Protein AF-A0AAD8KYB9-F1 (afdb_monomer_lite)

pLDDT: mean 71.18, std 16.84, range [40.28, 93.81]

Secondary structure (DSSP, 8-state):
---HHHHHHTTS---TT-HHHHHHHHHHHHHHHHHHHHHHHHHHHHTTTTT-HHHHHHS--TT-S-HHHHHHHHHHHHSHHHHHHHHHHHHHHHHS--S-TTHHHHHHHHHHHHHHHHHHHHTTS----HHHHHHHHHHHHHHHHH--

Organism: Tagetes erecta (NCBI:txid13708)

Structure (mmCIF, N/CA/C/O backbone):
data_AF-A0AAD8KYB9-F1
#
_entry.id   AF-A0AAD8KYB9-F1
#
loop_
_atom_site.group_PDB
_atom_site.id
_atom_site.type_symbol
_atom_site.label_atom_id
_atom_site.label_alt_id
_atom_site.label_comp_id
_atom_site.label_asym_id
_atom_site.label_entity_id
_atom_site.label_seq_id
_atom_site.pdbx_PDB_ins_code
_atom_site.Cartn_x
_atom_site.Cartn_y
_atom_site.Cartn_z
_atom_site.occupancy
_atom_site.B_iso_or_equiv
_atom_site.auth_seq_id
_atom_site.auth_comp_id
_atom_site.auth_asym_id
_atom_site.auth_atom_id
_atom_site.pdbx_PDB_model_num
ATOM 1 N N . MET A 1 1 ? 6.074 -9.241 21.059 1.00 40.28 1 MET A N 1
ATOM 2 C CA . MET A 1 1 ? 5.705 -8.651 19.753 1.00 40.28 1 MET A CA 1
ATOM 3 C C . MET A 1 1 ? 5.432 -9.852 18.871 1.00 40.28 1 MET A C 1
ATOM 5 O O . MET A 1 1 ? 6.345 -10.360 18.233 1.00 40.28 1 MET A O 1
ATOM 9 N N . ASP A 1 2 ? 4.222 -10.394 18.978 1.00 43.72 2 ASP A N 1
ATOM 10 C CA . ASP A 1 2 ? 3.908 -11.718 18.437 1.00 43.72 2 ASP A CA 1
ATOM 11 C C . ASP A 1 2 ? 3.727 -11.582 16.933 1.00 43.72 2 ASP A C 1
ATOM 13 O O . ASP A 1 2 ? 2.756 -11.000 16.437 1.00 43.72 2 ASP A O 1
ATOM 17 N N . MET A 1 3 ? 4.745 -12.018 16.194 1.00 57.44 3 MET A N 1
ATOM 18 C CA . MET A 1 3 ? 4.744 -11.905 14.747 1.00 57.44 3 MET A CA 1
ATOM 19 C C . MET A 1 3 ? 3.645 -12.796 14.161 1.00 57.44 3 MET A C 1
ATOM 21 O O . MET A 1 3 ? 3.413 -13.911 14.619 1.00 57.44 3 MET A O 1
ATOM 25 N N . MET A 1 4 ? 3.023 -12.318 13.079 1.00 52.28 4 MET A N 1
ATOM 26 C CA . MET A 1 4 ? 1.992 -12.978 12.259 1.00 52.28 4 MET A CA 1
ATOM 27 C C . MET A 1 4 ? 2.220 -14.488 12.010 1.00 52.28 4 MET A C 1
ATOM 29 O O . MET A 1 4 ? 1.260 -15.228 11.801 1.00 52.28 4 MET A O 1
ATOM 33 N N . TYR A 1 5 ? 3.474 -14.943 12.072 1.00 48.72 5 TYR A N 1
ATOM 34 C CA . TYR A 1 5 ? 3.900 -16.339 11.992 1.00 48.72 5 TYR A CA 1
ATOM 35 C C . TYR A 1 5 ? 3.303 -17.251 13.079 1.00 48.72 5 TYR A C 1
ATOM 37 O O . TYR A 1 5 ? 2.887 -18.358 12.750 1.00 48.72 5 TYR A O 1
ATOM 45 N N . GLU A 1 6 ? 3.176 -16.803 14.331 1.00 59.75 6 GLU A N 1
ATOM 46 C CA . GLU A 1 6 ? 2.625 -17.632 15.423 1.00 59.75 6 GLU A CA 1
ATOM 47 C C . GLU A 1 6 ? 1.130 -17.923 15.227 1.00 59.75 6 GLU A C 1
ATOM 49 O O . GLU A 1 6 ? 0.665 -19.040 15.453 1.00 59.75 6 GLU A O 1
ATOM 54 N N . LYS A 1 7 ? 0.379 -16.945 14.699 1.00 59.66 7 LYS A N 1
ATOM 55 C CA . LYS A 1 7 ? -1.046 -17.101 14.350 1.00 59.66 7 LYS A CA 1
ATOM 56 C C . LYS A 1 7 ? -1.275 -18.026 13.149 1.00 59.66 7 LYS A C 1
ATOM 58 O O . LYS A 1 7 ? -2.381 -18.539 12.971 1.00 59.66 7 LYS A O 1
ATOM 63 N N . LEU A 1 8 ? -0.272 -18.185 12.283 1.00 52.53 8 LEU A N 1
ATOM 64 C CA . LEU A 1 8 ? -0.333 -19.089 11.133 1.00 52.53 8 LEU A CA 1
ATOM 65 C C . LEU A 1 8 ? 0.012 -20.522 11.536 1.00 52.53 8 LEU A C 1
ATOM 67 O O . LEU A 1 8 ? -0.616 -21.445 11.035 1.00 52.53 8 LEU A O 1
ATOM 71 N N . GLU A 1 9 ? 0.928 -20.699 12.482 1.00 55.84 9 GLU A N 1
ATOM 72 C CA . GLU A 1 9 ? 1.335 -21.999 13.025 1.00 55.84 9 GLU A CA 1
ATOM 73 C C . GLU A 1 9 ? 0.199 -22.698 13.781 1.00 55.84 9 GLU A C 1
ATOM 75 O O . GLU A 1 9 ? -0.003 -23.898 13.638 1.00 55.84 9 GLU A O 1
ATOM 80 N N . THR A 1 10 ? -0.651 -21.929 14.473 1.00 60.75 10 THR A N 1
ATOM 81 C CA . THR A 1 10 ? -1.882 -22.464 15.085 1.00 60.75 10 THR A CA 1
ATOM 82 C C . THR A 1 10 ? -2.885 -22.993 14.056 1.00 60.75 10 THR A C 1
ATOM 84 O O . THR A 1 10 ? -3.770 -23.770 14.402 1.00 60.75 10 THR A O 1
ATOM 87 N N . LYS A 1 11 ? -2.795 -22.541 12.800 1.00 66.38 11 LYS A N 1
ATOM 88 C CA . LYS A 1 11 ? -3.721 -22.914 11.720 1.00 66.38 11 LYS A CA 1
ATOM 89 C C . LYS A 1 11 ? -3.131 -23.914 10.734 1.00 66.38 11 LYS A C 1
ATOM 91 O O . LYS A 1 11 ? -3.886 -24.612 10.065 1.00 66.38 11 LYS A O 1
ATOM 96 N N . PHE A 1 12 ? -1.809 -23.965 10.625 1.00 57.12 12 PHE A N 1
ATOM 97 C CA . PHE A 1 12 ? -1.087 -24.767 9.654 1.00 57.12 12 PHE A CA 1
ATOM 98 C C . PHE A 1 12 ? 0.177 -25.324 10.312 1.00 57.12 12 PHE A C 1
ATOM 100 O O . PHE A 1 12 ? 1.026 -24.555 10.757 1.00 57.12 12 PHE A O 1
ATOM 107 N N . ASN A 1 13 ? 0.333 -26.652 10.313 1.00 64.81 13 ASN A N 1
ATOM 108 C CA . ASN A 1 13 ? 1.570 -27.326 10.726 1.00 64.81 13 ASN A CA 1
ATOM 109 C C . ASN A 1 13 ? 2.671 -27.082 9.681 1.00 64.81 13 ASN A C 1
ATOM 111 O O . ASN A 1 13 ? 2.979 -27.941 8.856 1.00 64.81 13 ASN A O 1
ATOM 115 N N . LEU A 1 14 ? 3.225 -25.871 9.669 1.00 61.84 14 LEU A N 1
ATOM 116 C CA . LEU A 1 14 ? 4.318 -25.500 8.781 1.00 61.84 14 LEU A CA 1
ATOM 117 C C . LEU A 1 14 ? 5.609 -26.130 9.312 1.00 61.84 14 LEU A C 1
ATOM 119 O O . LEU A 1 14 ? 6.100 -25.758 10.376 1.00 61.84 14 LEU A O 1
ATOM 123 N N . LEU A 1 15 ? 6.181 -27.071 8.559 1.00 61.31 15 LEU A N 1
ATOM 124 C CA . LEU A 1 15 ? 7.509 -27.620 8.839 1.00 61.31 15 LEU A CA 1
ATOM 125 C C . LEU A 1 15 ? 8.565 -26.530 8.586 1.00 61.31 15 LEU A C 1
ATOM 127 O O . LEU A 1 15 ? 9.129 -26.430 7.499 1.00 61.31 15 LEU A O 1
ATOM 131 N N . ARG A 1 16 ? 8.837 -25.702 9.606 1.00 61.28 16 ARG A N 1
ATOM 132 C CA . ARG A 1 16 ? 9.781 -24.563 9.558 1.00 61.28 16 ARG A CA 1
ATOM 133 C C . ARG A 1 16 ? 11.228 -24.941 9.201 1.00 61.28 16 ARG A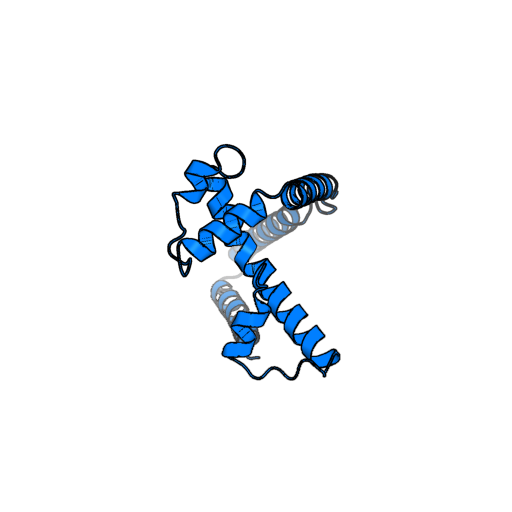 C 1
ATOM 135 O O . ARG A 1 16 ? 12.038 -24.050 8.967 1.00 61.28 16 ARG A O 1
ATOM 142 N N . LEU A 1 17 ? 11.562 -26.233 9.185 1.00 62.75 17 LEU A N 1
ATOM 143 C CA . LEU A 1 17 ? 12.912 -26.738 8.922 1.00 62.75 17 LEU A CA 1
ATOM 144 C C . LEU A 1 17 ? 13.277 -26.741 7.430 1.00 62.75 17 LEU A C 1
ATOM 146 O O . LEU A 1 17 ? 14.462 -26.710 7.102 1.00 62.75 17 LEU A O 1
ATOM 150 N N . ASP A 1 18 ? 12.292 -26.737 6.526 1.00 73.25 18 ASP A N 1
ATOM 151 C CA . ASP A 1 18 ? 12.564 -26.624 5.094 1.00 73.25 18 ASP A CA 1
ATOM 152 C C . ASP A 1 18 ? 12.709 -25.149 4.703 1.00 73.25 18 ASP A C 1
ATOM 154 O O . ASP A 1 18 ? 11.742 -24.422 4.451 1.00 73.25 18 ASP A O 1
ATOM 158 N N . ARG A 1 19 ? 13.966 -24.706 4.667 1.00 77.50 19 ARG A N 1
ATOM 159 C CA . ARG A 1 19 ? 14.342 -23.343 4.292 1.00 77.50 19 ARG A CA 1
ATOM 160 C C . ARG A 1 19 ? 13.817 -22.950 2.908 1.00 77.50 19 ARG A C 1
ATOM 162 O O . ARG A 1 19 ? 13.364 -21.820 2.747 1.00 77.50 19 ARG A O 1
ATOM 169 N N . VAL A 1 20 ? 13.859 -23.854 1.928 1.00 77.75 20 VAL A N 1
ATOM 170 C CA . VAL A 1 20 ? 13.447 -23.561 0.544 1.00 77.75 20 VAL A CA 1
ATOM 171 C C . VAL A 1 20 ? 11.934 -23.366 0.482 1.00 77.75 20 VAL A C 1
ATOM 173 O O . VAL A 1 20 ? 11.443 -22.416 -0.134 1.00 77.75 20 VAL A O 1
ATOM 176 N N . PHE A 1 21 ? 11.185 -24.220 1.179 1.00 75.62 21 PHE A N 1
ATOM 177 C CA . PHE A 1 21 ? 9.742 -24.070 1.317 1.00 75.62 21 PHE A CA 1
ATOM 178 C C . PHE A 1 21 ? 9.368 -22.761 2.029 1.00 75.62 21 PHE A C 1
ATOM 180 O O . PHE A 1 21 ? 8.510 -22.019 1.546 1.00 75.62 21 PHE A O 1
ATOM 187 N N . MET A 1 22 ? 10.041 -22.421 3.131 1.00 80.62 22 MET A N 1
ATOM 188 C CA . MET A 1 22 ? 9.767 -21.185 3.873 1.00 80.62 22 MET A CA 1
ATOM 189 C C . MET A 1 22 ? 10.122 -19.922 3.080 1.00 80.62 22 MET A C 1
ATOM 191 O O . MET A 1 22 ? 9.369 -18.947 3.125 1.00 80.62 22 MET A O 1
ATOM 195 N N . GLU A 1 23 ? 11.209 -19.934 2.304 1.00 82.12 23 GLU A N 1
ATOM 196 C CA . GLU A 1 23 ? 11.534 -18.857 1.361 1.00 82.12 23 GLU A CA 1
ATOM 197 C C . GLU A 1 23 ? 10.414 -18.689 0.321 1.00 82.12 23 GLU A C 1
ATOM 199 O O . GLU A 1 23 ? 9.943 -17.572 0.104 1.00 82.12 23 GLU A O 1
ATOM 204 N N . HIS A 1 24 ? 9.896 -19.787 -0.245 1.00 80.88 24 HIS A N 1
ATOM 205 C CA . HIS A 1 24 ? 8.773 -19.743 -1.185 1.00 80.88 24 HIS A CA 1
ATOM 206 C C . HIS A 1 24 ? 7.491 -19.167 -0.560 1.00 80.88 24 HIS A C 1
ATOM 208 O O . HIS A 1 24 ? 6.811 -18.338 -1.179 1.00 80.88 24 HIS A O 1
ATOM 214 N N . VAL A 1 25 ? 7.150 -19.596 0.659 1.00 78.81 25 VAL A N 1
ATOM 215 C CA . VAL A 1 25 ? 5.983 -19.102 1.404 1.00 78.81 25 VAL A CA 1
ATOM 216 C C . VAL A 1 25 ? 6.120 -17.605 1.674 1.00 78.81 25 VAL A C 1
ATOM 218 O O . VAL A 1 25 ? 5.200 -16.844 1.362 1.00 78.81 25 VAL A O 1
ATOM 221 N N . ASN A 1 26 ? 7.279 -17.163 2.163 1.00 81.56 26 ASN A N 1
ATOM 222 C CA . ASN A 1 26 ? 7.557 -15.749 2.412 1.00 81.56 26 ASN A CA 1
ATOM 223 C C . ASN A 1 26 ? 7.447 -14.915 1.134 1.00 81.56 26 ASN A C 1
ATOM 225 O O . ASN A 1 26 ? 6.822 -13.857 1.137 1.00 81.56 26 ASN A O 1
ATOM 229 N N . ASP A 1 27 ? 7.965 -15.417 0.017 1.00 83.12 27 ASP A N 1
ATOM 230 C CA . ASP A 1 27 ? 7.857 -14.767 -1.285 1.00 83.12 27 ASP A CA 1
ATOM 231 C C . ASP A 1 27 ? 6.402 -14.585 -1.733 1.00 83.12 27 ASP A C 1
ATOM 233 O O . ASP A 1 27 ? 6.014 -13.539 -2.266 1.00 83.12 27 ASP A O 1
ATOM 237 N N . LYS A 1 28 ? 5.565 -15.608 -1.541 1.00 84.69 28 LYS A N 1
ATOM 238 C CA . LYS A 1 28 ? 4.136 -15.545 -1.872 1.00 84.69 28 LYS A CA 1
ATOM 239 C C . LYS A 1 28 ? 3.405 -14.561 -0.962 1.00 84.69 28 LYS A C 1
ATOM 241 O O . LYS A 1 28 ? 2.663 -13.722 -1.480 1.00 84.69 28 LYS A O 1
ATOM 246 N N . LEU A 1 29 ? 3.660 -14.610 0.345 1.00 83.38 29 LEU A N 1
ATOM 247 C CA . LEU A 1 29 ? 3.093 -13.676 1.319 1.00 83.38 29 LEU A CA 1
ATOM 248 C C . LEU A 1 29 ? 3.506 -12.236 1.015 1.00 83.38 29 LEU A C 1
ATOM 250 O O . LEU A 1 29 ? 2.651 -11.357 0.977 1.00 83.38 29 LEU A O 1
ATOM 254 N N . HIS A 1 30 ? 4.776 -11.994 0.691 1.00 81.00 30 HIS A N 1
ATOM 255 C CA . HIS A 1 30 ? 5.283 -10.665 0.351 1.00 81.00 30 HIS A CA 1
ATOM 256 C C . HIS A 1 30 ? 4.658 -10.107 -0.928 1.00 81.00 30 HIS A C 1
ATOM 258 O O . HIS A 1 30 ? 4.273 -8.938 -0.987 1.00 81.00 30 HIS A O 1
ATOM 264 N N . ARG A 1 31 ? 4.507 -10.939 -1.968 1.00 81.81 31 ARG A N 1
ATOM 265 C CA . ARG A 1 31 ? 3.806 -10.530 -3.197 1.00 81.81 31 ARG A CA 1
ATOM 266 C C . ARG A 1 31 ? 2.348 -10.186 -2.916 1.00 81.81 31 ARG A C 1
ATOM 268 O O . ARG A 1 31 ? 1.853 -9.196 -3.454 1.00 81.81 31 ARG A O 1
ATOM 275 N N . GLN A 1 32 ? 1.674 -10.984 -2.092 1.00 81.50 32 GLN A N 1
ATOM 276 C CA . GLN A 1 32 ? 0.287 -10.729 -1.724 1.00 81.50 32 GLN A CA 1
ATOM 277 C C . GLN A 1 32 ? 0.161 -9.447 -0.898 1.00 81.50 32 GLN A C 1
ATOM 279 O O . GLN A 1 32 ? -0.657 -8.595 -1.233 1.00 81.50 32 GLN A O 1
ATOM 284 N N . TRP A 1 33 ? 1.033 -9.269 0.094 1.00 82.44 33 TRP A N 1
ATOM 285 C CA . TRP A 1 33 ? 1.138 -8.059 0.901 1.00 82.44 33 TRP A CA 1
ATOM 286 C C . TRP A 1 33 ? 1.321 -6.812 0.038 1.00 82.44 33 TRP A C 1
ATOM 288 O O . TRP A 1 33 ? 0.557 -5.866 0.171 1.00 82.44 33 TRP A O 1
ATOM 298 N N . LYS A 1 34 ? 2.265 -6.807 -0.913 1.00 79.50 34 LYS A N 1
ATOM 299 C CA . LYS A 1 34 ? 2.469 -5.657 -1.813 1.00 79.50 34 LYS A CA 1
ATOM 300 C C . LYS A 1 34 ? 1.213 -5.288 -2.605 1.00 79.50 34 LYS A C 1
ATOM 302 O O . LYS A 1 34 ? 0.971 -4.104 -2.831 1.00 79.50 34 LYS A O 1
ATOM 307 N N . ARG A 1 35 ? 0.428 -6.281 -3.037 1.00 78.56 35 ARG A N 1
ATOM 308 C CA . ARG A 1 35 ? -0.816 -6.053 -3.790 1.00 78.56 35 ARG A CA 1
ATOM 309 C C . ARG A 1 35 ? -1.906 -5.450 -2.911 1.00 78.56 35 ARG A C 1
ATOM 311 O O . ARG A 1 35 ? -2.553 -4.501 -3.333 1.00 78.56 35 ARG A O 1
ATOM 318 N N . THR A 1 36 ? -2.103 -5.982 -1.708 1.00 80.62 36 THR A N 1
ATOM 319 C CA . THR A 1 36 ? -3.187 -5.554 -0.811 1.00 80.62 36 THR A CA 1
ATOM 320 C C . THR A 1 36 ? -2.849 -4.269 -0.056 1.00 80.62 36 THR A C 1
ATOM 322 O O . THR A 1 36 ? -3.688 -3.376 0.053 1.00 80.62 36 THR A O 1
ATOM 325 N N . CYS A 1 37 ? -1.606 -4.131 0.406 1.00 83.50 37 CYS A N 1
ATOM 326 C CA . CYS A 1 37 ? -1.130 -2.981 1.172 1.00 83.50 37 CYS A CA 1
ATOM 327 C C . CYS A 1 37 ? -1.213 -1.678 0.365 1.00 83.50 37 CYS A C 1
ATOM 329 O O . CYS A 1 37 ? -1.545 -0.643 0.929 1.00 83.50 37 CYS A O 1
ATOM 331 N N . GLY A 1 38 ? -1.002 -1.718 -0.957 1.00 84.31 38 GLY A N 1
ATOM 332 C CA . GLY A 1 38 ? -1.135 -0.534 -1.811 1.00 84.31 38 GLY A CA 1
ATOM 333 C C . GLY A 1 38 ? -2.544 0.068 -1.790 1.00 84.31 38 GLY A C 1
ATOM 334 O O . GLY A 1 38 ? -2.697 1.270 -1.594 1.00 84.31 38 GLY A O 1
ATOM 335 N N . THR A 1 39 ? -3.576 -0.767 -1.934 1.00 87.75 39 THR A N 1
ATOM 336 C CA . THR A 1 39 ? -4.979 -0.325 -1.892 1.00 87.75 39 THR A CA 1
ATOM 337 C C . THR A 1 39 ? -5.371 0.195 -0.511 1.00 87.75 39 THR A C 1
ATOM 339 O O . THR A 1 39 ? -6.046 1.217 -0.404 1.00 87.75 39 THR A O 1
ATOM 342 N N . LEU A 1 40 ? -4.935 -0.488 0.549 1.00 90.25 40 LEU A N 1
ATOM 343 C CA . LEU A 1 40 ? -5.243 -0.100 1.925 1.00 90.25 40 LEU A CA 1
ATOM 344 C C . LEU A 1 40 ? -4.523 1.199 2.325 1.00 90.25 40 LEU A C 1
ATOM 346 O O . LEU A 1 40 ? -5.133 2.076 2.930 1.00 90.25 40 LEU A O 1
ATOM 350 N N . SER A 1 41 ? -3.262 1.359 1.918 1.00 89.38 41 SER A N 1
ATOM 351 C CA . SER A 1 41 ? -2.466 2.565 2.164 1.00 89.38 41 SER A CA 1
ATOM 352 C C . SER A 1 41 ? -3.003 3.774 1.397 1.00 89.38 41 SER A C 1
ATOM 354 O O . SER A 1 41 ? -3.056 4.868 1.950 1.00 89.38 41 SER A O 1
ATOM 356 N N . ALA A 1 42 ? -3.460 3.590 0.152 1.00 90.06 42 ALA A N 1
ATOM 357 C CA . ALA A 1 42 ? -4.110 4.657 -0.611 1.00 90.06 42 ALA A CA 1
ATOM 358 C C . ALA A 1 42 ? -5.384 5.150 0.090 1.00 90.06 42 ALA A C 1
ATOM 360 O O . ALA A 1 42 ? -5.544 6.349 0.301 1.00 90.06 42 ALA A O 1
ATOM 361 N N . TYR A 1 43 ? -6.230 4.222 0.545 1.00 92.81 43 TYR A N 1
ATOM 362 C CA . TYR A 1 43 ? -7.427 4.560 1.311 1.00 92.81 43 TYR A CA 1
ATOM 363 C C . TYR A 1 43 ? -7.094 5.288 2.623 1.00 92.81 43 TYR A C 1
ATOM 365 O O . TYR A 1 43 ? -7.750 6.269 2.968 1.00 92.81 43 TYR A O 1
ATOM 373 N N . TRP A 1 44 ? -6.056 4.849 3.341 1.00 93.69 44 TRP A N 1
ATOM 374 C CA . TRP A 1 44 ? -5.569 5.539 4.538 1.00 93.69 44 TRP A CA 1
ATOM 375 C C . TRP A 1 44 ? -5.111 6.974 4.221 1.00 93.69 44 TRP A C 1
ATOM 377 O O . TRP A 1 44 ? -5.519 7.913 4.906 1.00 93.69 44 TRP A O 1
ATOM 387 N N . MET A 1 45 ? -4.340 7.161 3.142 1.00 91.44 45 MET A N 1
ATOM 388 C CA . MET A 1 45 ? -3.865 8.473 2.684 1.00 91.44 45 MET A CA 1
ATOM 389 C C . MET A 1 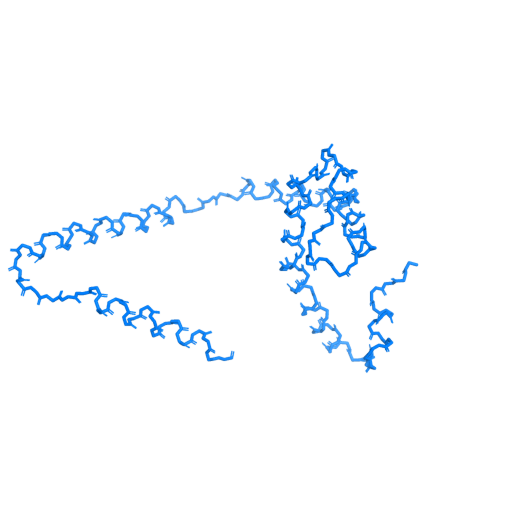45 ? -5.008 9.426 2.314 1.00 91.44 45 MET A C 1
ATOM 391 O O . MET A 1 45 ? -4.980 10.588 2.713 1.00 91.44 45 MET A O 1
ATOM 395 N N . GLU A 1 46 ? -6.027 8.945 1.598 1.00 93.81 46 GLU A N 1
ATOM 396 C CA . GLU A 1 46 ? -7.207 9.735 1.202 1.00 93.81 46 GLU A CA 1
ATOM 397 C C . GLU A 1 46 ? -8.036 10.224 2.399 1.00 93.81 46 GLU A C 1
ATOM 399 O O . GLU A 1 46 ? -8.756 11.216 2.302 1.00 93.81 46 GLU A O 1
ATOM 404 N N . ASN A 1 47 ? -7.939 9.540 3.541 1.00 93.12 47 ASN A N 1
ATOM 405 C CA . ASN A 1 47 ? -8.781 9.774 4.712 1.00 93.12 47 ASN A CA 1
ATOM 406 C C . ASN A 1 47 ? -8.092 10.529 5.854 1.00 93.12 47 ASN A C 1
ATOM 408 O O . ASN A 1 47 ? -8.626 10.587 6.961 1.00 93.12 47 ASN A O 1
ATOM 412 N N . GLY A 1 48 ? -6.936 11.124 5.579 1.00 90.62 48 GLY A N 1
ATOM 413 C CA . GLY A 1 48 ? -6.165 11.913 6.534 1.00 90.62 48 GLY A CA 1
ATOM 414 C C . GLY A 1 48 ? -4.691 11.541 6.498 1.00 90.62 48 GLY A C 1
ATOM 415 O O . GLY A 1 48 ? -3.848 12.424 6.618 1.00 90.62 48 GLY A O 1
ATOM 416 N N . GLY A 1 49 ? -4.376 10.268 6.244 1.00 91.31 49 GLY A N 1
ATOM 417 C CA . GLY A 1 49 ? -3.019 9.763 6.089 1.00 91.31 49 GLY A CA 1
ATOM 418 C C . GLY A 1 49 ? -2.034 10.331 7.102 1.00 91.31 49 GLY A C 1
ATOM 419 O O . GLY A 1 49 ? -2.303 10.402 8.296 1.00 91.31 49 GLY A O 1
ATOM 420 N N . ILE A 1 50 ? -0.904 10.803 6.580 1.00 87.88 50 ILE A N 1
ATOM 421 C CA . ILE A 1 50 ? 0.165 11.441 7.357 1.00 87.88 50 ILE A CA 1
ATOM 422 C C . ILE A 1 50 ? -0.298 12.776 7.971 1.00 87.88 50 ILE A C 1
ATOM 424 O O . ILE A 1 50 ? 0.147 13.145 9.051 1.00 87.88 50 ILE A O 1
ATOM 428 N N . THR A 1 51 ? -1.190 13.508 7.299 1.00 90.25 51 THR A N 1
ATOM 429 C CA . THR A 1 51 ? -1.626 14.853 7.711 1.00 90.25 51 THR A CA 1
ATOM 430 C C . THR A 1 51 ? -2.576 14.821 8.908 1.00 90.25 51 THR A C 1
ATOM 432 O O . THR A 1 51 ? -2.524 15.699 9.763 1.00 90.25 51 THR A O 1
ATOM 435 N N . ASN A 1 52 ? -3.441 13.811 8.979 1.00 93.38 52 ASN A N 1
ATOM 436 C CA . ASN A 1 52 ? -4.351 13.571 10.092 1.00 93.38 52 ASN A CA 1
ATOM 437 C C . ASN A 1 52 ? -4.522 12.056 10.333 1.00 93.38 52 ASN A C 1
ATOM 439 O O . ASN A 1 52 ? -5.542 11.469 9.945 1.00 93.38 52 ASN A O 1
ATOM 443 N N . PRO A 1 53 ? -3.537 11.410 10.984 1.00 90.81 53 PRO A N 1
ATOM 444 C CA . PRO A 1 53 ? -3.550 9.963 11.186 1.00 90.81 53 PRO A CA 1
ATOM 445 C C . PRO A 1 53 ? -4.709 9.491 12.068 1.00 90.81 53 PRO A C 1
ATOM 447 O O . PRO A 1 53 ? -5.271 8.422 11.844 1.00 90.81 53 PRO A O 1
ATOM 450 N N . GLN A 1 54 ? -5.143 10.313 13.031 1.00 91.81 54 GLN A N 1
ATOM 451 C CA . GLN A 1 54 ? -6.288 9.998 13.891 1.00 91.81 54 GLN A CA 1
ATOM 452 C C . GLN A 1 54 ? -7.591 9.889 13.088 1.00 91.81 54 GLN A C 1
ATOM 454 O O . GLN A 1 54 ? -8.362 8.943 13.271 1.00 91.81 54 GLN A O 1
ATOM 459 N N . GLN A 1 55 ? -7.816 10.816 12.153 1.00 92.69 55 GLN A N 1
ATOM 460 C CA . GLN A 1 55 ? -8.962 10.754 11.249 1.00 92.69 55 GLN A CA 1
ATOM 461 C C . GLN A 1 55 ? -8.891 9.516 10.346 1.00 92.69 55 GLN A C 1
ATOM 463 O O . GLN A 1 55 ? -9.885 8.796 10.220 1.00 92.69 55 GLN A O 1
ATOM 468 N N . ALA A 1 56 ? -7.718 9.219 9.786 1.00 92.94 56 ALA A N 1
ATOM 469 C CA . ALA A 1 56 ? -7.527 8.047 8.938 1.00 92.94 56 ALA A CA 1
ATOM 470 C C . ALA A 1 56 ? -7.768 6.728 9.697 1.00 92.94 56 ALA A C 1
ATOM 472 O O . ALA A 1 56 ? -8.446 5.836 9.191 1.00 92.94 56 ALA A O 1
ATOM 473 N N . ARG A 1 57 ? -7.309 6.629 10.951 1.00 93.12 57 ARG A N 1
ATOM 474 C CA . ARG A 1 57 ? -7.563 5.480 11.839 1.00 93.12 57 ARG A CA 1
ATOM 475 C C . ARG A 1 57 ? -9.045 5.274 12.127 1.00 93.12 57 ARG A C 1
ATOM 477 O O . ARG A 1 57 ? -9.506 4.136 12.166 1.00 93.12 57 ARG A O 1
ATOM 484 N N . SER A 1 58 ? -9.804 6.357 12.307 1.00 92.31 58 SER A N 1
ATOM 485 C CA . SER A 1 58 ? -11.245 6.271 12.584 1.00 92.31 58 SER A CA 1
ATOM 486 C C . SER A 1 58 ? -12.058 5.694 11.418 1.00 92.31 58 SER A C 1
ATOM 488 O O . SER A 1 58 ? -13.121 5.112 11.635 1.00 92.31 58 SER A O 1
ATOM 490 N N . LYS A 1 59 ? -11.543 5.806 10.189 1.00 92.56 59 LYS A N 1
ATOM 491 C CA . LYS A 1 59 ? -12.189 5.305 8.979 1.00 92.56 59 LYS A CA 1
ATOM 492 C C . LYS A 1 59 ? -11.627 3.940 8.613 1.00 92.56 59 LYS A C 1
ATOM 494 O O . LYS A 1 59 ? -10.727 3.818 7.792 1.00 92.56 59 LYS A O 1
ATOM 499 N N . VAL A 1 60 ? -12.169 2.904 9.243 1.00 91.19 60 VAL A N 1
ATOM 500 C CA . VAL A 1 60 ? -11.832 1.514 8.917 1.00 91.19 60 VAL A CA 1
ATOM 501 C C . VAL A 1 60 ? -12.368 1.183 7.525 1.00 91.19 60 VAL A C 1
ATOM 503 O O . VAL A 1 60 ? -13.548 1.401 7.241 1.00 91.19 60 VAL A O 1
ATOM 506 N N . LYS A 1 61 ? -11.519 0.640 6.648 1.00 87.81 61 LYS A N 1
ATOM 507 C CA . LYS A 1 61 ? -11.958 0.201 5.319 1.00 87.81 61 LYS A CA 1
ATOM 508 C C . LYS A 1 61 ? -12.892 -1.010 5.450 1.00 87.81 61 LYS A C 1
ATOM 510 O O . LYS A 1 61 ? -12.619 -1.915 6.228 1.00 87.81 61 LYS A O 1
ATOM 515 N N . ALA A 1 62 ? -13.982 -1.051 4.683 1.00 84.38 62 ALA A N 1
ATOM 516 C CA . ALA A 1 62 ? -15.028 -2.076 4.832 1.00 84.38 62 ALA A CA 1
ATOM 517 C C . ALA A 1 62 ? -14.558 -3.528 4.588 1.00 84.38 62 ALA A C 1
ATOM 519 O O . ALA A 1 62 ? -15.167 -4.468 5.083 1.00 84.38 62 ALA A O 1
ATOM 520 N N . ASP A 1 63 ? -13.486 -3.716 3.820 1.00 80.25 63 ASP A N 1
ATOM 521 C CA . ASP A 1 63 ? -12.840 -5.006 3.547 1.00 80.25 63 ASP A CA 1
ATOM 522 C C . ASP A 1 63 ? -11.741 -5.365 4.563 1.00 80.25 63 ASP A C 1
ATOM 524 O O . ASP A 1 63 ? -11.135 -6.433 4.456 1.00 80.25 63 ASP A O 1
ATOM 528 N N . CYS A 1 64 ? -11.477 -4.513 5.560 1.00 81.94 64 CYS A N 1
ATOM 529 C CA . CYS A 1 64 ? -10.656 -4.899 6.700 1.00 81.94 64 CYS A CA 1
ATOM 530 C C . CYS A 1 64 ? -11.417 -5.885 7.583 1.00 81.94 64 CYS A C 1
ATOM 532 O O . CYS A 1 64 ? -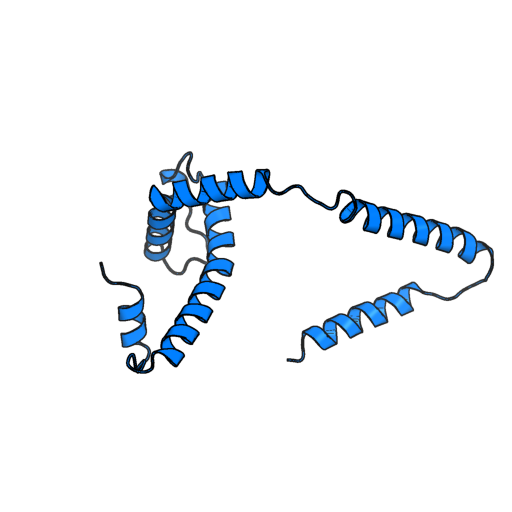12.571 -5.682 7.948 1.00 81.94 64 CYS A O 1
ATOM 534 N N . ARG A 1 65 ? -10.725 -6.961 7.957 1.00 82.31 65 ARG A N 1
ATOM 535 C CA . ARG A 1 65 ? -11.294 -8.064 8.732 1.00 82.31 65 ARG A CA 1
ATOM 536 C C . ARG A 1 65 ? -11.693 -7.661 10.154 1.00 82.31 65 ARG A C 1
ATOM 538 O O . ARG A 1 65 ? -12.643 -8.220 10.694 1.00 82.31 65 ARG A O 1
ATOM 545 N N . SER A 1 66 ? -10.961 -6.729 10.756 1.00 87.38 66 SER A N 1
ATOM 546 C CA . SER A 1 66 ? -11.240 -6.184 12.081 1.00 87.38 66 SER A CA 1
ATOM 547 C C . SER A 1 66 ? -10.668 -4.773 12.225 1.00 87.38 66 SER A C 1
ATOM 549 O O . SER A 1 66 ? -9.838 -4.327 11.424 1.00 87.38 66 SER A O 1
ATOM 551 N N . LYS A 1 67 ? -11.108 -4.068 13.271 1.00 88.94 67 LYS A N 1
ATOM 552 C CA . LYS A 1 67 ? -10.574 -2.750 13.632 1.00 88.94 67 LYS A CA 1
ATOM 553 C C . LYS A 1 67 ? -9.145 -2.859 14.162 1.00 88.94 67 LYS A C 1
ATOM 555 O O . LYS A 1 67 ? -8.327 -1.983 13.905 1.00 88.94 67 LYS A O 1
ATOM 560 N N . GLU A 1 68 ? -8.835 -3.942 14.862 1.00 90.00 68 GLU A N 1
ATOM 561 C CA . GLU A 1 68 ? -7.501 -4.241 15.375 1.00 90.00 68 GLU A CA 1
ATOM 562 C C . GLU A 1 68 ? -6.504 -4.424 14.227 1.00 90.00 68 GLU A C 1
ATOM 564 O O . GLU A 1 68 ? -5.443 -3.804 14.233 1.00 90.00 68 GLU A O 1
ATOM 569 N N . ASP A 1 69 ? -6.873 -5.193 13.196 1.00 88.38 69 ASP A N 1
ATOM 570 C CA . ASP A 1 69 ? -6.036 -5.387 12.009 1.00 88.38 69 ASP A CA 1
ATOM 571 C C . ASP A 1 69 ? -5.804 -4.049 11.284 1.00 88.38 69 ASP A C 1
ATOM 573 O O . ASP A 1 69 ? -4.688 -3.764 10.852 1.00 88.38 69 ASP A O 1
ATOM 577 N N . TRP A 1 70 ? -6.825 -3.188 11.200 1.00 92.25 70 TRP A N 1
ATOM 578 C CA . TRP A 1 70 ? -6.682 -1.837 10.644 1.00 92.25 70 TRP A CA 1
ATOM 579 C C . TRP A 1 70 ? -5.733 -0.952 11.458 1.00 92.25 70 TRP A C 1
ATOM 581 O O . TRP A 1 70 ? -4.884 -0.269 10.884 1.00 92.25 70 TRP A O 1
ATOM 591 N N . ASN A 1 71 ? -5.834 -0.988 12.788 1.00 91.75 71 ASN A N 1
ATOM 592 C CA . ASN A 1 71 ? -4.951 -0.223 13.666 1.00 91.75 71 ASN A CA 1
ATOM 593 C C . ASN A 1 71 ? -3.490 -0.642 13.489 1.00 91.75 71 ASN A C 1
ATOM 595 O O . ASN A 1 71 ? -2.635 0.230 13.370 1.00 91.75 71 ASN A O 1
ATOM 599 N N . HIS A 1 72 ? -3.212 -1.942 13.371 1.00 90.25 72 HIS A N 1
ATOM 600 C CA . HIS A 1 72 ? -1.861 -2.437 13.104 1.00 90.25 72 HIS A CA 1
ATOM 601 C C . HIS A 1 72 ? -1.298 -1.953 11.761 1.00 90.25 72 HIS A C 1
ATOM 603 O O . HIS A 1 72 ? -0.108 -1.656 11.658 1.00 90.25 72 HIS A O 1
ATOM 609 N N . LEU A 1 73 ? -2.138 -1.850 10.728 1.00 90.38 73 LEU A N 1
ATOM 610 C CA . LEU A 1 73 ? -1.730 -1.277 9.443 1.00 90.38 73 LEU A CA 1
ATOM 611 C C . LEU A 1 73 ? -1.418 0.218 9.563 1.00 90.38 73 LEU A C 1
ATOM 613 O O . LEU A 1 73 ? -0.415 0.677 9.017 1.00 90.38 73 LEU A O 1
ATOM 617 N N . CYS A 1 74 ? -2.243 0.960 10.304 1.00 91.88 74 CYS A N 1
ATOM 618 C CA . CYS A 1 74 ? -1.998 2.375 10.575 1.00 91.88 74 CYS A CA 1
ATOM 619 C C . CYS A 1 74 ? -0.692 2.568 11.355 1.00 91.88 74 CYS A C 1
ATOM 621 O O . CYS A 1 74 ? 0.136 3.370 10.936 1.00 91.88 74 CYS A O 1
ATOM 623 N N . ASP A 1 75 ? -0.457 1.774 12.409 1.00 92.94 75 ASP A N 1
ATOM 624 C CA . ASP A 1 75 ? 0.806 1.774 13.159 1.00 92.94 75 ASP A CA 1
ATOM 625 C C . ASP A 1 75 ? 1.993 1.568 12.212 1.00 92.94 75 ASP A C 1
ATOM 627 O O . ASP A 1 75 ? 2.959 2.325 12.245 1.00 92.94 75 ASP A O 1
ATOM 631 N N . TYR A 1 76 ? 1.895 0.584 11.312 1.00 90.62 76 TYR A N 1
ATOM 632 C CA . TYR A 1 76 ? 2.940 0.291 10.337 1.00 90.62 76 TYR A CA 1
ATOM 633 C C . TYR A 1 76 ? 3.254 1.475 9.406 1.00 90.62 76 TYR A C 1
ATOM 635 O O . TYR A 1 76 ? 4.429 1.722 9.126 1.00 90.62 76 TYR A O 1
ATOM 643 N N . TRP A 1 77 ? 2.249 2.208 8.918 1.00 90.62 77 TRP A N 1
ATOM 644 C CA . TRP A 1 77 ? 2.462 3.374 8.046 1.00 90.62 77 TRP A CA 1
ATOM 645 C C . TRP A 1 77 ? 2.878 4.640 8.796 1.00 90.62 77 TRP A C 1
ATOM 647 O O . TRP A 1 77 ? 3.501 5.524 8.206 1.00 90.62 77 TRP A O 1
ATOM 657 N N . GLU A 1 78 ? 2.565 4.724 10.084 1.00 90.75 78 GLU A N 1
ATOM 658 C CA . GLU A 1 78 ? 2.972 5.824 10.956 1.00 90.75 78 GLU A CA 1
ATOM 659 C C . GLU A 1 78 ? 4.403 5.668 11.481 1.00 90.75 78 GLU A C 1
ATOM 661 O O . GLU A 1 78 ? 5.005 6.656 11.897 1.00 90.75 78 GLU A O 1
A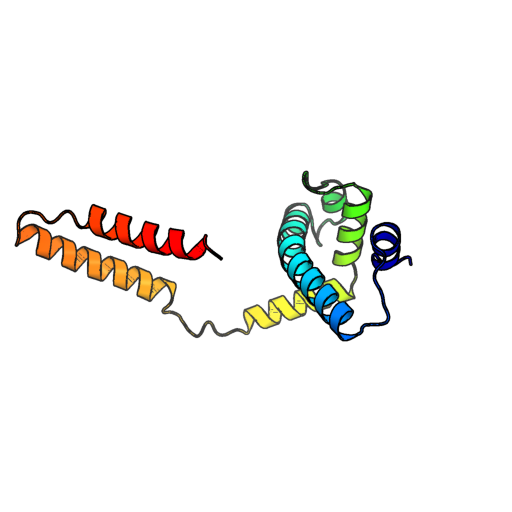TOM 666 N N . LEU A 1 79 ? 4.987 4.465 11.405 1.00 91.50 79 LEU A N 1
ATOM 667 C CA . LEU A 1 79 ? 6.399 4.250 11.716 1.00 91.50 79 LEU A CA 1
ATOM 668 C C . LEU A 1 79 ? 7.298 5.150 10.864 1.00 91.50 79 LEU A C 1
ATOM 670 O O . LEU A 1 79 ? 7.232 5.161 9.632 1.00 91.50 79 LEU A O 1
ATOM 674 N N . GLU A 1 80 ? 8.233 5.821 11.532 1.00 89.50 80 GLU A N 1
ATOM 675 C CA . GLU A 1 80 ? 9.177 6.733 10.888 1.00 89.50 80 GLU A CA 1
ATOM 676 C C . GLU A 1 80 ? 10.008 6.033 9.799 1.00 89.50 80 GLU A C 1
ATOM 678 O O . GLU A 1 80 ? 10.257 6.592 8.732 1.00 89.50 80 GLU A O 1
ATOM 683 N N . SER A 1 81 ? 10.400 4.776 10.021 1.00 86.94 81 SER A N 1
ATOM 684 C CA . SER A 1 81 ? 11.128 3.974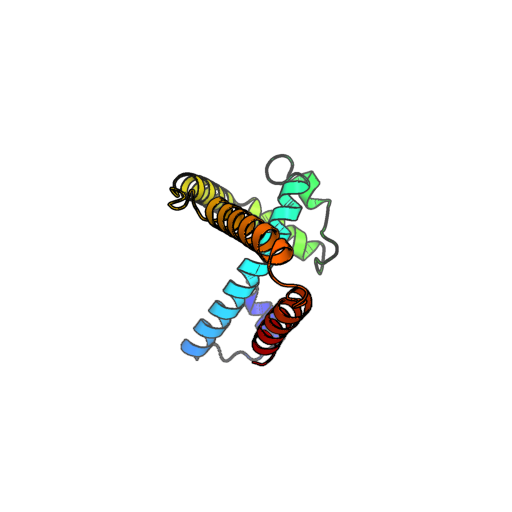 9.032 1.00 86.94 81 SER A CA 1
ATOM 685 C C . SER A 1 81 ? 10.317 3.752 7.751 1.00 86.94 81 SER A C 1
ATOM 687 O O . SER A 1 81 ? 10.859 3.870 6.648 1.00 86.94 81 SER A O 1
ATOM 689 N N . THR A 1 82 ? 9.016 3.486 7.881 1.00 85.25 82 THR A N 1
ATOM 690 C CA . THR A 1 82 ? 8.094 3.313 6.752 1.00 85.25 82 THR A CA 1
ATOM 691 C C . THR A 1 82 ? 7.882 4.629 6.010 1.00 85.25 82 THR A C 1
ATOM 693 O O . THR A 1 82 ? 7.901 4.645 4.777 1.00 85.25 82 THR A O 1
ATOM 696 N N . GLN A 1 83 ? 7.744 5.741 6.736 1.00 85.38 83 GLN A N 1
ATOM 697 C CA . GLN A 1 83 ? 7.612 7.074 6.142 1.00 85.38 83 GLN A CA 1
ATOM 698 C C . GLN A 1 83 ? 8.871 7.470 5.366 1.00 85.38 83 GLN A C 1
ATOM 700 O O . GLN A 1 83 ? 8.778 7.779 4.178 1.00 85.38 83 GLN A O 1
ATOM 705 N N . ARG A 1 84 ? 10.057 7.334 5.978 1.00 87.50 84 ARG A N 1
ATOM 706 C CA . ARG A 1 84 ? 11.353 7.587 5.324 1.00 87.50 84 ARG A CA 1
ATOM 707 C C . ARG A 1 84 ? 11.516 6.755 4.054 1.00 87.50 84 ARG A C 1
ATOM 709 O O . ARG A 1 84 ? 11.929 7.277 3.019 1.00 87.50 84 ARG A O 1
ATOM 716 N N . TYR A 1 85 ? 11.159 5.470 4.103 1.00 85.38 85 TYR A N 1
ATOM 717 C CA . TYR A 1 85 ? 11.180 4.609 2.920 1.00 85.38 85 TYR A CA 1
ATOM 718 C C . TYR A 1 85 ? 10.210 5.099 1.836 1.00 85.38 85 TYR A C 1
ATOM 720 O O . TYR A 1 85 ? 10.586 5.186 0.665 1.00 85.38 85 TYR A O 1
ATOM 728 N N . SER A 1 86 ? 8.977 5.445 2.210 1.00 83.44 86 SER A N 1
ATOM 729 C CA . SER A 1 86 ? 7.958 5.960 1.290 1.00 83.44 86 SER A CA 1
ATOM 730 C C . SER A 1 86 ? 8.418 7.241 0.595 1.00 83.44 86 SER A C 1
ATOM 732 O O . SER A 1 86 ? 8.341 7.341 -0.632 1.00 83.44 86 SER A O 1
ATOM 734 N N . ASP A 1 87 ? 8.979 8.187 1.344 1.00 86.38 87 ASP A N 1
ATOM 735 C CA . ASP A 1 87 ? 9.465 9.453 0.802 1.00 86.38 87 ASP A CA 1
ATOM 736 C C . ASP A 1 87 ? 10.687 9.254 -0.094 1.00 86.38 87 ASP A C 1
ATOM 738 O O . ASP A 1 87 ? 10.729 9.792 -1.203 1.00 86.38 87 ASP A O 1
ATOM 742 N N . GLN A 1 88 ? 11.618 8.377 0.292 1.00 86.25 88 GLN A N 1
ATOM 743 C CA . GLN A 1 88 ? 12.722 7.984 -0.581 1.00 86.25 88 GLN A CA 1
ATOM 744 C C . GLN A 1 88 ? 12.211 7.368 -1.891 1.00 86.25 88 GLN A C 1
ATOM 746 O O . GLN A 1 88 ? 12.731 7.671 -2.966 1.00 86.25 88 GLN A O 1
ATOM 751 N N . MET A 1 89 ? 11.173 6.528 -1.838 1.00 82.25 89 MET A N 1
ATOM 752 C CA . MET A 1 89 ? 10.569 5.944 -3.035 1.00 82.25 89 MET A CA 1
ATOM 753 C C . MET A 1 89 ? 9.840 6.984 -3.891 1.00 82.25 89 MET A C 1
ATOM 755 O O . MET A 1 89 ? 9.908 6.888 -5.116 1.00 82.25 89 MET A O 1
ATOM 759 N N . LYS A 1 90 ? 9.183 7.991 -3.300 1.00 84.06 90 LYS A N 1
ATOM 760 C CA . LYS A 1 90 ? 8.605 9.122 -4.051 1.00 84.06 90 LYS A CA 1
ATOM 761 C C . LYS A 1 90 ? 9.694 9.911 -4.774 1.00 84.06 90 LYS A C 1
ATOM 763 O O . LYS A 1 90 ? 9.562 10.162 -5.969 1.00 84.06 90 LYS A O 1
ATOM 768 N N . VAL A 1 91 ? 10.793 10.224 -4.086 1.00 84.50 91 VAL A N 1
ATOM 769 C CA . VAL A 1 91 ? 11.959 10.895 -4.681 1.00 84.50 91 VAL A CA 1
ATOM 770 C C . VAL A 1 91 ? 12.543 10.053 -5.816 1.00 84.50 91 VAL A C 1
ATOM 772 O O . VAL A 1 91 ? 12.798 10.571 -6.900 1.00 84.50 91 VAL A O 1
ATOM 775 N N . ASN A 1 92 ? 12.702 8.744 -5.614 1.00 83.25 92 ASN A N 1
ATOM 776 C CA . ASN A 1 92 ? 13.215 7.836 -6.640 1.00 83.25 92 ASN A CA 1
ATOM 777 C C . ASN A 1 92 ? 12.286 7.755 -7.863 1.00 83.25 92 ASN A C 1
ATOM 779 O O . ASN A 1 92 ? 12.777 7.759 -8.988 1.00 83.25 92 ASN A O 1
ATOM 783 N N . ARG A 1 93 ? 10.958 7.737 -7.668 1.00 78.56 93 ARG A N 1
ATOM 784 C CA . ARG A 1 93 ? 9.975 7.820 -8.767 1.00 78.56 93 ARG A CA 1
ATOM 785 C C . ARG A 1 93 ? 10.055 9.156 -9.502 1.00 78.56 93 ARG A C 1
ATOM 787 O O . ARG A 1 93 ? 9.975 9.165 -10.721 1.00 78.56 93 ARG A O 1
ATOM 794 N N . GLY A 1 94 ? 10.259 10.264 -8.790 1.00 75.12 94 GLY A N 1
ATOM 795 C CA . GLY A 1 94 ? 10.458 11.583 -9.401 1.00 75.12 94 GLY A CA 1
ATOM 796 C C . GLY A 1 94 ? 11.751 11.686 -10.218 1.00 75.12 94 GLY A C 1
ATOM 797 O O . GLY A 1 94 ? 11.794 12.396 -11.217 1.00 75.12 94 GLY A O 1
ATOM 798 N N . LYS A 1 95 ? 12.792 10.937 -9.829 1.00 78.38 95 LYS A N 1
ATOM 799 C CA . LYS A 1 95 ? 14.065 10.824 -10.561 1.00 78.38 95 LYS A CA 1
ATOM 800 C C . LYS A 1 95 ? 14.004 9.879 -11.759 1.00 78.38 95 LYS A C 1
ATOM 802 O O . LYS A 1 95 ? 14.907 9.923 -12.594 1.00 78.38 95 LYS A O 1
ATOM 807 N N . GLN A 1 96 ? 12.992 9.013 -11.854 1.00 68.25 96 GLN A N 1
ATOM 808 C CA . GLN A 1 96 ? 12.811 8.197 -13.049 1.00 68.25 96 GLN A CA 1
ATOM 809 C C . GLN A 1 96 ? 12.493 9.121 -14.222 1.00 68.25 96 GLN A C 1
ATOM 811 O O . GLN A 1 96 ? 11.378 9.615 -14.376 1.00 68.25 96 GLN A O 1
ATOM 816 N N . VAL A 1 97 ? 13.494 9.335 -15.075 1.00 55.53 97 VAL A N 1
ATOM 817 C CA . VAL A 1 97 ? 13.293 9.910 -16.400 1.00 55.53 97 VAL A CA 1
ATOM 818 C C . VAL A 1 97 ? 12.318 8.984 -17.113 1.00 55.53 97 VAL A C 1
ATOM 820 O O . VAL A 1 97 ? 12.638 7.825 -17.380 1.00 55.53 97 VAL A O 1
ATOM 823 N N . ILE A 1 98 ? 11.110 9.470 -17.395 1.00 58.16 98 ILE A N 1
ATOM 824 C CA . ILE A 1 98 ? 10.174 8.757 -18.259 1.00 58.16 98 ILE A CA 1
ATOM 825 C C . ILE A 1 98 ? 10.829 8.723 -19.645 1.00 58.16 98 ILE A C 1
ATOM 827 O O . ILE A 1 98 ? 10.653 9.631 -20.454 1.00 58.16 98 ILE A O 1
ATOM 831 N N . ALA A 1 99 ? 11.605 7.671 -19.919 1.00 50.25 99 ALA A N 1
ATOM 832 C CA . ALA A 1 99 ? 12.321 7.470 -21.179 1.00 50.25 99 ALA A CA 1
ATOM 833 C C . ALA A 1 99 ? 11.372 7.303 -22.381 1.00 50.25 99 ALA A C 1
ATOM 835 O O . ALA A 1 99 ? 11.811 7.203 -23.521 1.00 50.25 99 ALA A O 1
ATOM 836 N N . SER A 1 100 ? 10.057 7.331 -22.155 1.00 52.19 100 SER A N 1
ATOM 837 C CA . SER A 1 100 ? 9.071 7.465 -23.213 1.00 52.19 100 SER A CA 1
ATOM 838 C C . SER A 1 100 ? 8.135 8.653 -22.965 1.00 52.19 100 SER A C 1
ATOM 840 O O . SER A 1 100 ? 7.063 8.547 -22.380 1.00 52.19 100 SER A O 1
ATOM 842 N N . ARG A 1 101 ? 8.448 9.788 -23.598 1.00 48.22 101 ARG A N 1
ATOM 843 C CA . ARG A 1 101 ? 7.393 10.707 -24.072 1.00 48.22 101 ARG A CA 1
ATOM 844 C C . ARG A 1 101 ? 6.483 10.054 -25.136 1.00 48.22 101 ARG A C 1
ATOM 846 O O . ARG A 1 101 ? 5.517 10.670 -25.575 1.00 48.22 101 ARG A O 1
ATOM 853 N N . GLY A 1 102 ? 6.784 8.819 -25.550 1.00 48.56 102 GLY A N 1
ATOM 854 C CA . GLY A 1 102 ? 6.122 8.088 -26.626 1.00 48.56 102 GLY A CA 1
ATOM 855 C C . GLY A 1 102 ? 5.225 6.920 -26.211 1.00 48.56 102 GLY A C 1
ATOM 856 O O . GLY A 1 102 ? 4.800 6.201 -27.097 1.00 48.56 102 GLY A O 1
ATOM 857 N N . GLY A 1 103 ? 4.904 6.683 -24.936 1.00 49.16 103 GLY A N 1
ATOM 858 C CA . GLY A 1 103 ? 3.975 5.593 -24.581 1.00 49.16 103 GLY A CA 1
ATOM 859 C C . GLY A 1 103 ? 2.538 5.925 -24.989 1.00 49.16 103 GLY A C 1
ATOM 860 O O . GLY A 1 103 ? 1.996 5.397 -25.954 1.00 49.16 103 GLY A O 1
ATOM 861 N N . SER A 1 104 ? 1.942 6.899 -24.309 1.00 54.69 104 SER A N 1
ATOM 862 C CA . SER A 1 104 ? 0.567 7.335 -24.578 1.00 54.69 104 SER A CA 1
ATOM 863 C C . SER A 1 104 ? 0.448 8.110 -25.889 1.00 54.69 104 SER A C 1
ATOM 865 O O . SER A 1 104 ? -0.550 7.987 -26.586 1.00 54.69 104 SER A O 1
ATOM 867 N N . ARG A 1 105 ? 1.481 8.885 -26.252 1.00 47.75 105 ARG A N 1
ATOM 868 C CA . ARG A 1 105 ? 1.499 9.691 -27.479 1.00 47.75 105 ARG A CA 1
ATOM 869 C C . ARG A 1 105 ? 1.733 8.846 -28.733 1.00 47.75 105 ARG A C 1
ATOM 871 O O . ARG A 1 105 ? 1.159 9.186 -29.754 1.00 47.75 105 ARG A O 1
ATOM 878 N N . SER A 1 106 ? 2.500 7.744 -28.672 1.00 55.31 106 SER A N 1
ATOM 879 C CA . SER A 1 106 ? 2.582 6.821 -29.821 1.00 55.31 106 SER A CA 1
ATOM 880 C C . SER A 1 106 ? 1.333 5.966 -29.947 1.00 55.31 106 SER A C 1
ATOM 882 O O . SER A 1 106 ? 0.904 5.749 -31.066 1.00 55.31 106 SER A O 1
ATOM 884 N N . ILE A 1 107 ? 0.692 5.568 -28.841 1.00 56.72 107 ILE A N 1
ATOM 885 C CA . ILE A 1 107 ? -0.605 4.881 -28.896 1.00 56.72 107 ILE A CA 1
ATOM 886 C C . ILE A 1 107 ? -1.675 5.826 -29.453 1.00 56.72 107 ILE A C 1
ATOM 888 O O . ILE A 1 107 ? -2.388 5.440 -30.368 1.00 56.72 107 ILE A O 1
ATOM 892 N N . ALA A 1 108 ? -1.754 7.072 -28.979 1.00 54.12 108 ALA A N 1
ATOM 893 C CA . ALA A 1 108 ? -2.698 8.064 -29.493 1.00 54.12 108 ALA A CA 1
ATOM 894 C C . ALA A 1 108 ? -2.405 8.446 -30.952 1.00 54.12 108 ALA A C 1
ATOM 896 O O . ALA A 1 108 ? -3.329 8.495 -31.753 1.00 54.12 108 ALA A O 1
ATOM 897 N N . ASN A 1 109 ? -1.137 8.641 -31.330 1.00 54.69 109 ASN A N 1
ATOM 898 C CA . ASN A 1 109 ? -0.765 8.896 -32.724 1.00 54.69 109 ASN A CA 1
ATOM 899 C C . ASN A 1 109 ? -1.004 7.668 -33.609 1.00 54.69 109 ASN A C 1
ATOM 901 O O . ASN A 1 109 ? -1.420 7.833 -34.743 1.00 54.69 109 ASN A O 1
ATOM 905 N N . HIS A 1 110 ? -0.787 6.449 -33.113 1.00 59.94 110 HIS A N 1
ATOM 906 C CA . HIS A 1 110 ? -1.108 5.213 -33.825 1.00 59.94 110 HIS A CA 1
ATOM 907 C C . HIS A 1 110 ? -2.620 5.071 -34.014 1.00 59.94 110 HIS A C 1
ATOM 909 O O . HIS A 1 110 ? -3.063 4.761 -35.111 1.00 59.94 110 HIS A O 1
ATOM 915 N N . VAL A 1 111 ? -3.419 5.341 -32.978 1.00 60.22 111 VAL A N 1
ATOM 916 C CA . VAL A 1 111 ? -4.887 5.363 -33.066 1.00 60.22 111 VAL A CA 1
ATOM 917 C C . VAL A 1 111 ? -5.344 6.424 -34.069 1.00 60.22 111 VAL A C 1
ATOM 919 O O . VAL A 1 111 ? -6.082 6.089 -34.983 1.00 60.22 111 VAL A O 1
ATOM 922 N N . PHE A 1 112 ? -4.818 7.647 -33.999 1.00 56.16 112 PHE A N 1
ATOM 923 C CA . PHE A 1 112 ? -5.153 8.739 -34.919 1.00 56.16 112 PHE A CA 1
ATOM 924 C C . PHE A 1 112 ? -4.720 8.466 -36.371 1.00 56.16 112 PHE A C 1
ATOM 926 O O . PHE A 1 112 ? -5.439 8.766 -37.324 1.00 56.16 112 PHE A O 1
ATOM 933 N N . HIS A 1 113 ? -3.542 7.871 -36.569 1.00 56.88 113 HIS A N 1
ATOM 934 C CA . HIS A 1 113 ? -3.039 7.506 -37.892 1.00 56.88 113 HIS A CA 1
ATOM 935 C C . HIS A 1 113 ? -3.834 6.334 -38.484 1.00 56.88 113 HIS A C 1
ATOM 937 O O . HIS A 1 113 ? -4.093 6.320 -39.686 1.00 56.88 113 HIS A O 1
ATOM 943 N N . MET A 1 114 ? -4.269 5.386 -37.649 1.00 55.41 114 MET A N 1
ATOM 944 C CA . MET A 1 114 ? -5.181 4.316 -38.049 1.00 55.41 114 MET A CA 1
ATOM 945 C C . MET A 1 114 ? -6.578 4.860 -38.366 1.00 55.41 114 MET A C 1
ATOM 947 O O . MET A 1 114 ? -7.133 4.476 -39.384 1.00 55.41 114 MET A O 1
ATOM 951 N N . GLU A 1 115 ? -7.121 5.791 -37.578 1.00 55.06 115 GLU A N 1
ATOM 952 C CA . GLU A 1 115 ? -8.412 6.448 -37.842 1.00 55.06 115 GLU A CA 1
ATOM 953 C C . GLU A 1 115 ? -8.411 7.226 -39.164 1.00 55.06 115 GLU A C 1
ATOM 955 O O . GLU A 1 115 ? -9.366 7.122 -39.929 1.00 55.06 115 GLU A O 1
ATOM 960 N N . ASN A 1 116 ? -7.325 7.935 -39.496 1.00 55.34 116 ASN A N 1
ATOM 961 C CA . ASN A 1 116 ? -7.189 8.594 -40.801 1.00 55.34 116 ASN A CA 1
ATOM 962 C C . ASN A 1 116 ? -7.049 7.593 -41.958 1.00 55.34 116 ASN A C 1
ATOM 964 O O . ASN A 1 116 ? -7.651 7.798 -43.010 1.00 55.34 116 ASN A O 1
ATOM 968 N N . ILE A 1 117 ? -6.307 6.494 -41.776 1.00 55.81 117 ILE A N 1
ATOM 969 C CA . ILE A 1 117 ? -6.220 5.420 -42.781 1.00 55.81 117 ILE A CA 1
ATOM 970 C C . ILE A 1 117 ? -7.585 4.738 -42.978 1.00 55.81 117 ILE A C 1
ATOM 972 O O . ILE A 1 117 ? -7.940 4.424 -44.109 1.00 55.81 117 ILE A O 1
ATOM 976 N N . ILE A 1 118 ? -8.353 4.530 -41.904 1.00 52.25 118 ILE A N 1
ATOM 977 C CA . ILE A 1 118 ? -9.713 3.969 -41.927 1.00 52.25 118 ILE A CA 1
ATOM 978 C C . ILE A 1 118 ? -10.659 4.914 -42.670 1.00 52.25 118 ILE A C 1
ATOM 980 O O . ILE A 1 118 ? -11.322 4.489 -43.609 1.00 52.25 118 ILE A O 1
ATOM 984 N N . ARG A 1 119 ? -10.642 6.211 -42.345 1.00 51.44 119 ARG A N 1
ATOM 985 C CA . ARG A 1 119 ? -11.499 7.219 -42.983 1.00 51.44 119 ARG A CA 1
ATOM 986 C C . ARG A 1 119 ? -11.254 7.337 -44.493 1.00 51.44 119 ARG A C 1
ATOM 988 O O . ARG A 1 119 ? -12.205 7.499 -45.242 1.00 51.44 119 ARG A O 1
ATOM 995 N N . HIS A 1 120 ? -10.003 7.196 -44.936 1.00 51.81 120 HIS A N 1
ATOM 996 C CA . HIS A 1 120 ? -9.645 7.219 -46.360 1.00 51.81 120 HIS A CA 1
ATOM 997 C C . HIS A 1 120 ? -9.777 5.858 -47.072 1.00 51.81 120 HIS A C 1
ATOM 999 O O . HIS A 1 120 ? -9.751 5.818 -48.299 1.00 51.81 120 HIS A O 1
ATOM 1005 N N . LYS A 1 121 ? -9.934 4.743 -46.341 1.00 46.44 121 LYS A N 1
ATOM 1006 C CA . LYS A 1 121 ? -10.240 3.417 -46.915 1.00 46.44 121 LYS A CA 1
ATOM 1007 C C . LYS A 1 121 ? -11.737 3.119 -46.980 1.00 46.44 121 LYS A C 1
ATOM 1009 O O . LYS A 1 121 ? -12.163 2.442 -47.910 1.00 46.44 121 LYS A O 1
ATOM 1014 N N . ASP A 1 122 ? -12.528 3.651 -46.052 1.00 45.84 122 ASP A N 1
ATOM 1015 C CA . ASP A 1 122 ? -13.990 3.523 -46.052 1.00 45.84 122 ASP A CA 1
ATOM 1016 C C . ASP A 1 122 ? -14.644 4.301 -47.213 1.00 45.84 122 ASP A C 1
ATOM 1018 O O . ASP A 1 122 ? -15.724 3.930 -47.668 1.00 45.84 122 ASP A O 1
ATOM 1022 N N . GLU A 1 123 ? -13.974 5.335 -47.737 1.00 50.81 123 GLU A N 1
ATOM 1023 C CA . GLU A 1 123 ? -14.367 6.028 -48.976 1.00 50.81 123 GLU A CA 1
ATOM 1024 C C . GLU A 1 123 ? -14.041 5.223 -50.250 1.00 50.81 123 GLU A C 1
ATOM 1026 O O . GLU A 1 123 ? -14.648 5.471 -51.290 1.00 50.81 123 GLU A O 1
ATOM 1031 N N . ALA A 1 124 ? -13.106 4.265 -50.186 1.00 51.50 124 ALA A N 1
ATOM 1032 C CA . ALA A 1 124 ? -12.572 3.575 -51.361 1.00 51.50 124 ALA A CA 1
ATOM 1033 C C . ALA A 1 124 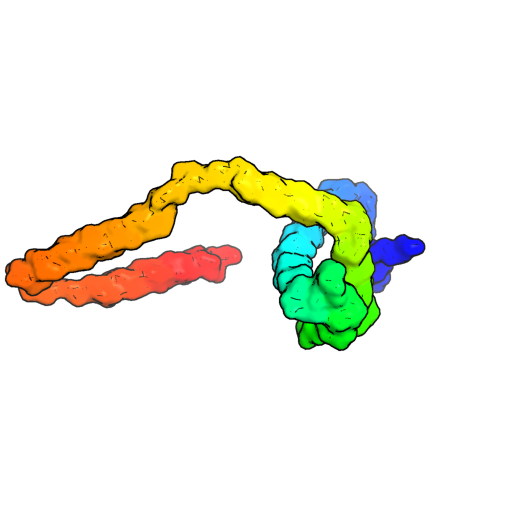? -13.184 2.186 -51.606 1.00 51.50 124 ALA A C 1
ATOM 1035 O O . ALA A 1 124 ? -13.459 1.854 -52.753 1.00 51.50 124 ALA A O 1
ATOM 1036 N N . ASP A 1 125 ? -13.441 1.388 -50.564 1.00 50.78 125 ASP A N 1
ATOM 1037 C CA . ASP A 1 125 ? -13.888 0.001 -50.734 1.00 50.78 125 ASP A CA 1
ATOM 1038 C C . ASP A 1 125 ? -15.042 -0.335 -49.788 1.00 50.78 125 ASP A C 1
ATOM 1040 O O . ASP A 1 125 ? -14.877 -0.588 -48.592 1.00 50.78 125 ASP A O 1
ATOM 1044 N N . GLY A 1 126 ? -16.251 -0.355 -50.347 1.00 52.88 126 GLY A N 1
ATOM 1045 C CA . GLY A 1 126 ? -17.472 -0.695 -49.633 1.00 52.88 126 GLY A CA 1
ATOM 1046 C C . GLY A 1 126 ? -17.369 -2.009 -48.846 1.00 52.88 126 GLY A C 1
ATOM 1047 O O . GLY A 1 126 ? -17.424 -3.096 -49.410 1.00 52.88 126 GLY A O 1
ATOM 1048 N N . LYS A 1 127 ? -17.375 -1.872 -47.514 1.00 52.69 127 LYS A N 1
ATOM 1049 C CA . LYS A 1 127 ? -17.717 -2.876 -46.488 1.00 52.69 127 LYS A CA 1
ATOM 1050 C C . LYS A 1 127 ? -16.752 -4.058 -46.303 1.00 52.69 127 LYS A C 1
ATOM 1052 O O . LYS A 1 127 ? -17.003 -5.170 -46.756 1.00 52.69 127 LYS A O 1
ATOM 1057 N N . VAL A 1 128 ? -15.847 -3.899 -45.336 1.00 50.56 128 VAL A N 1
ATOM 1058 C CA . VAL A 1 128 ? -15.505 -4.979 -44.391 1.00 50.56 128 VAL A CA 1
ATOM 1059 C C . VAL A 1 128 ? -15.685 -4.444 -42.972 1.00 50.56 128 VAL A C 1
ATOM 1061 O O . VAL A 1 128 ? -15.036 -3.486 -42.567 1.00 50.56 128 VAL A O 1
ATOM 1064 N N . ASN A 1 129 ? -16.596 -5.036 -42.192 1.00 55.53 129 ASN A N 1
ATOM 1065 C CA . ASN A 1 129 ? -16.902 -4.569 -40.835 1.00 55.53 129 ASN A CA 1
ATOM 1066 C C . ASN A 1 129 ? -15.805 -5.013 -39.847 1.00 55.53 129 ASN A C 1
ATOM 1068 O O . ASN A 1 129 ? -15.957 -5.970 -39.080 1.00 55.53 129 ASN A O 1
ATOM 1072 N N . PHE A 1 130 ? -14.674 -4.306 -39.886 1.00 48.84 130 PHE A N 1
ATOM 1073 C CA . PHE A 1 130 ? -13.468 -4.575 -39.100 1.00 48.84 130 PHE A CA 1
ATOM 1074 C C . PHE A 1 130 ? -13.676 -4.459 -37.584 1.00 48.84 130 PHE A C 1
ATOM 1076 O O . PHE A 1 130 ? -12.927 -5.068 -36.818 1.00 48.84 130 PHE A O 1
ATOM 1083 N N . ARG A 1 131 ? -14.746 -3.791 -37.127 1.00 48.62 131 ARG A N 1
ATOM 1084 C CA . ARG A 1 131 ? -15.147 -3.784 -35.711 1.00 48.62 131 ARG A CA 1
ATOM 1085 C C . ARG A 1 131 ? -15.398 -5.203 -35.192 1.00 48.62 131 ARG A C 1
ATOM 1087 O O . ARG A 1 131 ? -15.032 -5.518 -34.062 1.00 48.62 131 ARG A O 1
ATOM 1094 N N . ARG A 1 132 ? -15.953 -6.081 -36.036 1.00 48.69 132 ARG A N 1
ATOM 1095 C CA . ARG A 1 132 ? -16.187 -7.493 -35.703 1.00 48.69 132 ARG A CA 1
ATOM 1096 C C . ARG A 1 132 ? -14.895 -8.309 -35.688 1.00 48.69 132 ARG A C 1
ATOM 1098 O O . ARG A 1 132 ? -14.731 -9.166 -34.827 1.00 48.69 132 ARG A O 1
ATOM 1105 N N . TYR A 1 133 ? -13.957 -7.999 -36.581 1.00 52.88 133 TYR A N 1
ATOM 1106 C CA . TYR A 1 133 ? -12.637 -8.630 -36.602 1.00 52.88 133 TYR A CA 1
ATOM 1107 C C . TYR A 1 133 ? -11.833 -8.301 -35.332 1.00 52.88 133 TYR A C 1
ATOM 1109 O O . TYR A 1 133 ? -11.296 -9.196 -34.680 1.00 52.88 133 TYR A O 1
ATOM 1117 N N . TYR A 1 134 ? -11.837 -7.032 -34.913 1.00 52.91 134 TYR A N 1
ATOM 1118 C CA . TYR A 1 134 ? -11.101 -6.589 -33.727 1.00 52.91 134 TYR A CA 1
ATOM 1119 C C . TYR A 1 134 ? -11.716 -7.098 -32.415 1.00 52.91 134 TYR A C 1
ATOM 1121 O O . TYR A 1 134 ? -10.988 -7.510 -31.511 1.00 52.91 134 TYR A O 1
ATOM 1129 N N . TYR A 1 135 ? -13.052 -7.146 -32.326 1.00 58.59 135 TYR A N 1
ATOM 1130 C CA . TYR A 1 135 ? -13.756 -7.738 -31.184 1.00 58.59 135 TYR A CA 1
ATOM 1131 C C . TYR A 1 135 ? -13.348 -9.207 -30.981 1.00 58.59 135 TYR A C 1
ATOM 1133 O O . TYR A 1 135 ? -13.007 -9.618 -29.872 1.00 58.59 135 TYR A O 1
ATOM 1141 N N . ASN A 1 136 ? -13.266 -9.979 -32.067 1.00 56.31 136 ASN A N 1
ATOM 1142 C CA . ASN A 1 136 ? -12.884 -11.389 -32.007 1.00 56.31 136 ASN A CA 1
ATOM 1143 C C . ASN A 1 136 ? -11.430 -11.591 -31.545 1.00 56.31 136 ASN A C 1
ATOM 1145 O O . ASN A 1 136 ? -11.168 -12.466 -30.720 1.00 56.31 136 ASN A O 1
ATOM 1149 N N . ILE A 1 137 ? -10.490 -10.760 -32.009 1.00 60.25 137 ILE A N 1
ATOM 1150 C CA . ILE A 1 137 ? -9.080 -10.843 -31.592 1.00 60.25 137 ILE A CA 1
ATOM 1151 C C . ILE A 1 137 ? -8.920 -10.466 -30.116 1.00 60.25 137 ILE A C 1
ATOM 1153 O O . ILE A 1 137 ? -8.248 -11.173 -29.364 1.00 60.25 137 ILE A O 1
ATOM 1157 N N . TYR A 1 138 ? -9.567 -9.387 -29.674 1.00 62.78 138 TYR A N 1
ATOM 1158 C CA . TYR A 1 138 ? -9.500 -8.941 -28.284 1.00 62.78 138 TYR A CA 1
ATOM 1159 C C . TYR A 1 138 ? -10.032 -10.007 -27.314 1.00 62.78 138 TYR A C 1
ATOM 1161 O O . TYR A 1 138 ? -9.391 -10.307 -26.303 1.00 62.78 138 TYR A O 1
ATOM 1169 N N . HIS A 1 139 ? -11.155 -10.647 -27.648 1.00 57.00 139 HIS A N 1
ATOM 1170 C CA . HIS A 1 139 ? -11.726 -11.712 -26.824 1.00 57.00 139 HIS A CA 1
ATOM 1171 C C . HIS A 1 139 ? -10.917 -13.019 -26.872 1.00 57.00 139 HIS A C 1
ATOM 1173 O O . HIS A 1 139 ? -10.758 -13.659 -25.832 1.00 57.00 139 HIS A O 1
ATOM 1179 N N . ALA A 1 140 ? -10.316 -13.377 -28.012 1.00 58.03 140 ALA A N 1
ATOM 1180 C CA . ALA A 1 140 ? -9.409 -14.526 -28.107 1.00 58.03 140 ALA A CA 1
ATOM 1181 C C . ALA A 1 140 ? -8.140 -14.347 -27.248 1.00 58.03 140 ALA A C 1
ATOM 1183 O O . ALA A 1 140 ? -7.685 -15.282 -26.583 1.00 58.03 140 ALA A O 1
ATOM 1184 N N . LEU A 1 141 ? -7.599 -13.126 -27.196 1.00 55.66 141 LEU A N 1
ATOM 1185 C CA . LEU A 1 141 ? -6.459 -12.781 -26.343 1.00 55.66 141 LEU A CA 1
ATOM 1186 C C . LEU A 1 141 ? -6.827 -12.777 -24.852 1.00 55.66 141 LEU A C 1
ATOM 1188 O O . LEU A 1 141 ? -6.013 -13.175 -24.017 1.00 55.66 141 LEU A O 1
ATOM 1192 N N . GLN A 1 142 ? -8.055 -12.383 -24.502 1.00 55.97 142 GLN A N 1
ATOM 1193 C CA . GLN A 1 142 ? -8.545 -12.495 -23.128 1.00 55.97 142 GLN A CA 1
ATOM 1194 C C . GLN A 1 142 ? -8.783 -13.947 -22.692 1.00 55.97 142 GLN A C 1
ATOM 1196 O O . GLN A 1 142 ? -8.482 -14.277 -21.546 1.00 55.97 142 GLN A O 1
ATOM 1201 N N . ALA A 1 143 ? -9.280 -14.818 -23.577 1.00 52.59 143 ALA A N 1
ATOM 1202 C CA . ALA A 1 143 ? -9.520 -16.230 -23.270 1.00 52.59 143 ALA A CA 1
ATOM 1203 C C . ALA A 1 143 ? -8.215 -16.986 -22.966 1.00 52.59 143 ALA A C 1
ATOM 1205 O O . ALA A 1 143 ? -8.138 -17.703 -21.971 1.00 52.59 143 ALA A O 1
ATOM 1206 N N . ARG A 1 144 ? -7.143 -16.734 -23.734 1.00 51.72 144 ARG A N 1
ATOM 1207 C CA . ARG A 1 144 ? -5.800 -17.286 -23.458 1.00 51.72 144 ARG A CA 1
ATOM 1208 C C . ARG A 1 144 ? -5.197 -16.822 -22.131 1.00 51.72 144 ARG A C 1
ATOM 1210 O O . ARG A 1 144 ? -4.360 -17.517 -21.575 1.00 51.72 144 ARG A O 1
ATOM 1217 N N . ARG A 1 145 ? -5.614 -15.666 -21.608 1.00 50.97 145 ARG A N 1
ATOM 1218 C CA . ARG A 1 145 ? -5.170 -15.160 -20.298 1.00 50.97 145 ARG A CA 1
ATOM 1219 C C . ARG A 1 145 ? -5.883 -15.804 -19.108 1.00 50.97 145 ARG A C 1
ATOM 1221 O O . ARG A 1 145 ? -5.405 -15.636 -17.993 1.00 50.97 145 ARG A O 1
ATOM 1228 N N . ARG A 1 146 ? -7.023 -16.472 -19.321 1.00 49.69 146 ARG A N 1
ATOM 1229 C CA . ARG A 1 146 ? -7.841 -17.081 -18.254 1.00 49.69 146 ARG A CA 1
ATOM 1230 C C . ARG A 1 146 ? -7.682 -18.602 -18.146 1.00 49.69 146 ARG A C 1
ATOM 1232 O O . ARG A 1 146 ? -8.234 -19.181 -17.221 1.00 49.69 146 ARG A O 1
ATOM 1239 N N . GLY A 1 147 ? -6.952 -19.233 -19.065 1.00 50.91 147 GLY A N 1
ATOM 1240 C CA . GLY A 1 147 ? -6.598 -20.652 -19.008 1.00 50.91 147 GLY A CA 1
ATOM 1241 C C . GLY A 1 147 ? -5.116 -20.839 -18.696 1.00 50.91 147 GLY A C 1
ATOM 1242 O O . GLY A 1 147 ? -4.327 -20.982 -19.625 1.00 50.91 147 GLY A O 1
ATOM 1243 N N . ASN A 1 148 ? -4.767 -20.756 -17.411 1.00 42.81 148 ASN A N 1
ATOM 1244 C CA . ASN A 1 148 ? -3.589 -21.340 -16.754 1.00 42.81 148 ASN A CA 1
ATOM 1245 C C . ASN A 1 148 ? -3.756 -21.196 -15.240 1.00 42.81 148 ASN A C 1
ATOM 1247 O O . ASN A 1 148 ? -3.929 -20.039 -14.787 1.00 42.81 148 ASN A O 1
#

Radius of gyration: 24.58 Å; chains: 1; bounding box: 32×42×71 Å

Foldseek 3Di:
DDDPVVVVCVVDVDPPPPPVVVVVVVVVVVVVCVVVLVVLQVQLVVQQRPNRLVRSLVDDDPPDPDSVSSVVSSVVCNDPVNVVVVVVVVVVVVVPDPPDPCDVVVVVVVVVVVVVVVVVVCVPDPDDPCVVVVVVVVVVVVVVVPPD

Sequence (148 aa):
MDMMYEKLETKFNLLRLDRVFMEHVNDKLHRQWKRTCGTLSAYWMENGGITNPQQARSKVKADCRSKEDWNHLCDYWELESTQRYSDQMKVNRGKQVIASRGGSRSIANHVFHMENIIRHKDEADGKVNFRRYYYNIYHALQARRRGN